Protein AF-A0A923TGG1-F1 (afdb_monomer)

Structure (mmCIF, N/CA/C/O backbone):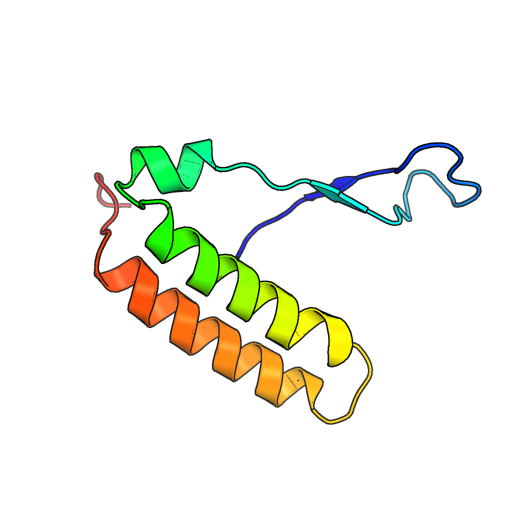
data_AF-A0A923TGG1-F1
#
_entry.id   AF-A0A923TGG1-F1
#
loop_
_atom_site.group_PDB
_atom_site.id
_atom_site.type_symbol
_atom_site.label_atom_id
_atom_site.label_alt_id
_atom_site.label_comp_id
_atom_site.label_asym_id
_atom_site.label_entity_id
_atom_site.label_seq_id
_atom_site.pdbx_PDB_ins_code
_atom_site.Cartn_x
_atom_site.Cartn_y
_atom_site.Cartn_z
_atom_site.occupancy
_atom_site.B_iso_or_equiv
_atom_site.auth_seq_id
_atom_site.auth_comp_id
_atom_site.auth_asym_id
_atom_site.auth_atom_id
_atom_site.pdbx_PDB_model_num
ATOM 1 N N . ILE A 1 1 ? -1.427 5.129 -2.234 1.00 94.19 1 ILE A N 1
ATOM 2 C CA . ILE A 1 1 ? -0.656 4.270 -1.302 1.00 94.19 1 ILE A CA 1
ATOM 3 C C . ILE A 1 1 ? 0.714 4.901 -1.149 1.00 94.19 1 ILE A C 1
ATOM 5 O O . ILE A 1 1 ? 1.321 5.219 -2.163 1.00 94.19 1 ILE A O 1
ATOM 9 N N . THR A 1 2 ? 1.165 5.132 0.081 1.00 95.38 2 THR A N 1
ATOM 10 C CA . THR A 1 2 ? 2.434 5.822 0.351 1.00 95.38 2 THR A CA 1
ATOM 11 C C . THR A 1 2 ? 3.391 4.850 1.018 1.00 95.38 2 THR A C 1
ATOM 13 O O . THR A 1 2 ? 3.052 4.291 2.056 1.00 95.38 2 THR A O 1
ATOM 16 N N . LEU A 1 3 ? 4.564 4.646 0.417 1.00 94.50 3 LEU A N 1
ATOM 17 C CA . LEU A 1 3 ? 5.584 3.687 0.853 1.00 94.50 3 LEU A CA 1
ATOM 18 C C . LEU A 1 3 ? 6.973 4.332 0.817 1.00 94.50 3 LEU A C 1
ATOM 20 O O . LEU A 1 3 ? 7.156 5.420 0.270 1.00 94.50 3 LEU A O 1
ATOM 24 N N . ASN A 1 4 ? 7.965 3.642 1.378 1.00 93.75 4 ASN A N 1
ATOM 25 C CA . ASN A 1 4 ? 9.361 4.069 1.370 1.00 93.75 4 ASN A CA 1
ATOM 26 C C . ASN A 1 4 ? 10.246 3.021 0.680 1.00 93.75 4 ASN A C 1
ATOM 28 O O . ASN A 1 4 ? 10.095 1.824 0.930 1.00 93.75 4 ASN A O 1
ATOM 32 N N . LYS A 1 5 ? 11.180 3.480 -0.162 1.00 92.25 5 LYS A N 1
ATOM 33 C CA . LYS A 1 5 ? 12.230 2.630 -0.739 1.00 92.25 5 LYS A CA 1
ATOM 34 C C . LYS A 1 5 ? 13.204 2.193 0.357 1.00 92.25 5 LYS A C 1
ATOM 36 O O . LYS A 1 5 ? 13.634 3.025 1.151 1.00 92.25 5 LYS A O 1
ATOM 41 N N . ASN A 1 6 ? 13.560 0.916 0.397 1.00 92.69 6 ASN A N 1
ATOM 42 C CA . ASN A 1 6 ? 14.412 0.350 1.441 1.00 92.69 6 ASN A CA 1
ATOM 43 C C . ASN A 1 6 ? 15.373 -0.678 0.840 1.00 92.69 6 ASN A C 1
ATOM 45 O O . ASN A 1 6 ? 14.981 -1.459 -0.025 1.00 92.69 6 ASN A O 1
ATOM 49 N N . THR A 1 7 ? 16.629 -0.679 1.281 1.00 92.69 7 THR A N 1
ATOM 50 C CA . THR A 1 7 ? 17.599 -1.696 0.860 1.00 92.69 7 THR A CA 1
ATOM 51 C C . THR A 1 7 ? 17.161 -3.077 1.341 1.00 92.69 7 THR A C 1
ATOM 53 O O . THR A 1 7 ? 16.461 -3.211 2.351 1.00 92.69 7 THR A O 1
ATOM 56 N N . VAL A 1 8 ? 17.561 -4.103 0.599 1.00 91.88 8 VAL A N 1
ATOM 57 C CA . VAL A 1 8 ? 17.361 -5.510 0.968 1.00 91.88 8 VAL A CA 1
ATOM 58 C C . VAL A 1 8 ? 18.714 -6.151 1.305 1.00 91.88 8 VAL A C 1
ATOM 60 O O . VAL A 1 8 ? 19.754 -5.592 0.944 1.00 91.88 8 VAL A O 1
ATOM 63 N N . PRO A 1 9 ? 18.752 -7.289 2.020 1.00 92.94 9 PRO A N 1
ATOM 64 C CA . PRO A 1 9 ? 20.008 -7.983 2.291 1.00 92.94 9 PRO A CA 1
ATOM 65 C C . PRO A 1 9 ? 20.804 -8.271 1.009 1.00 92.94 9 PRO A C 1
ATOM 67 O O . PRO A 1 9 ? 20.225 -8.649 -0.007 1.00 92.94 9 PRO A O 1
ATOM 70 N N . TYR A 1 10 ? 22.130 -8.112 1.081 1.00 91.50 10 TYR A N 1
ATOM 71 C CA . TYR A 1 10 ? 23.080 -8.366 -0.018 1.00 91.50 10 TYR A CA 1
ATOM 72 C C . TYR A 1 10 ? 22.911 -7.475 -1.267 1.00 91.50 10 TYR A C 1
ATOM 74 O O . TYR A 1 10 ? 23.379 -7.823 -2.349 1.00 91.50 10 TYR A O 1
ATOM 82 N N . GLU A 1 11 ? 22.275 -6.310 -1.122 1.00 90.50 11 GLU A N 1
ATOM 83 C CA . GLU A 1 11 ? 22.172 -5.290 -2.169 1.00 90.50 1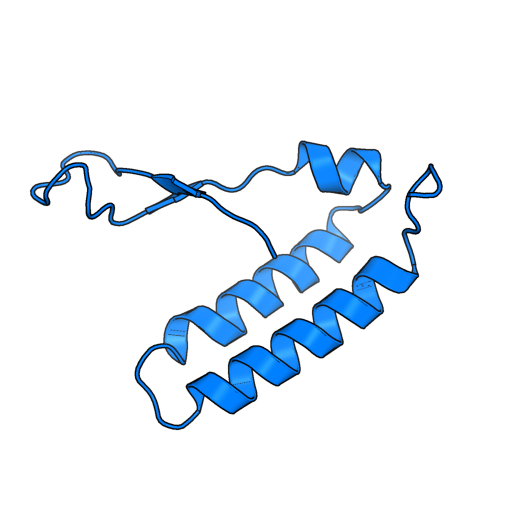1 GLU A CA 1
ATOM 84 C C . GLU A 1 11 ? 23.563 -4.847 -2.664 1.00 90.50 11 GLU A C 1
ATOM 86 O O . GLU A 1 11 ? 24.394 -4.379 -1.888 1.00 90.50 11 GLU A O 1
ATOM 91 N N . THR A 1 12 ? 23.803 -4.955 -3.972 1.00 90.62 12 THR A N 1
ATOM 92 C CA . THR A 1 12 ? 25.032 -4.470 -4.631 1.00 90.62 12 THR A CA 1
ATOM 93 C C . THR A 1 12 ? 24.868 -3.080 -5.246 1.00 90.62 12 THR A C 1
ATOM 95 O O . THR A 1 12 ? 25.843 -2.462 -5.675 1.00 90.62 12 THR A O 1
ATOM 98 N N . ARG A 1 13 ? 23.628 -2.578 -5.304 1.00 88.38 13 ARG A N 1
ATOM 99 C CA . ARG A 1 13 ? 23.289 -1.253 -5.824 1.00 88.38 13 ARG A CA 1
ATOM 100 C C . ARG A 1 13 ? 23.656 -0.146 -4.841 1.00 88.38 13 ARG A C 1
ATOM 102 O O . ARG A 1 13 ? 23.819 -0.361 -3.644 1.00 88.38 13 ARG A O 1
ATOM 109 N N . SER A 1 14 ? 23.743 1.075 -5.367 1.00 87.25 14 SER A N 1
ATOM 110 C CA . SER A 1 14 ? 23.952 2.279 -4.560 1.00 87.25 14 SER A CA 1
ATOM 111 C C . SER A 1 14 ? 22.877 2.418 -3.466 1.00 87.25 14 SER A C 1
ATOM 113 O O . SER A 1 14 ? 21.701 2.187 -3.757 1.00 87.25 14 SER A O 1
ATOM 115 N N . PRO A 1 15 ? 23.217 2.909 -2.256 1.00 77.31 15 PRO A N 1
ATOM 116 C CA . PRO A 1 15 ? 22.242 3.204 -1.199 1.00 77.31 15 PRO A CA 1
ATOM 117 C C . PRO A 1 15 ? 21.108 4.148 -1.631 1.00 77.31 15 PRO A C 1
ATOM 119 O O . PRO A 1 15 ? 20.022 4.137 -1.053 1.00 77.31 15 PRO A O 1
ATOM 122 N N . PHE A 1 16 ? 21.333 4.960 -2.669 1.00 83.38 16 PHE A N 1
ATOM 123 C CA . PHE A 1 16 ? 20.319 5.861 -3.219 1.00 83.38 16 PHE A CA 1
ATOM 124 C C . PHE A 1 16 ? 19.328 5.167 -4.173 1.00 83.38 16 PHE A C 1
ATOM 126 O O . PHE A 1 16 ? 18.260 5.726 -4.454 1.00 83.38 16 PHE A O 1
ATOM 133 N N . GLN A 1 17 ? 19.642 3.950 -4.628 1.00 86.25 17 GLN A N 1
ATOM 134 C CA . GLN A 1 17 ? 18.882 3.132 -5.577 1.00 86.25 17 GLN A CA 1
ATOM 135 C C . GLN A 1 17 ? 18.530 1.771 -4.956 1.00 86.25 17 GLN A C 1
ATOM 137 O O . GLN A 1 17 ? 19.079 0.734 -5.320 1.00 86.25 17 GLN A O 1
ATOM 142 N N . ALA A 1 18 ? 17.607 1.787 -3.999 1.00 89.94 18 ALA A N 1
ATOM 143 C CA . ALA A 1 18 ? 17.194 0.589 -3.281 1.00 89.94 18 ALA A CA 1
ATOM 144 C C . ALA A 1 18 ? 16.307 -0.356 -4.120 1.00 89.94 18 ALA A C 1
ATOM 146 O O . ALA A 1 18 ? 15.482 0.107 -4.911 1.00 89.94 18 ALA A O 1
ATOM 147 N N . SER A 1 19 ? 16.439 -1.670 -3.896 1.00 91.75 19 SER A N 1
ATOM 148 C CA . SER A 1 19 ? 15.601 -2.716 -4.510 1.00 91.75 19 SER A CA 1
ATOM 149 C C . SER A 1 19 ? 14.228 -2.900 -3.889 1.00 91.75 19 SER A C 1
ATOM 151 O O . SER A 1 19 ? 13.336 -3.435 -4.541 1.00 91.75 19 SER A O 1
ATOM 153 N N . GLY A 1 20 ? 14.090 -2.583 -2.605 1.00 92.69 20 GLY A N 1
ATOM 154 C CA . GLY A 1 20 ? 12.945 -2.986 -1.806 1.00 92.69 20 GLY A CA 1
ATOM 155 C C . GLY A 1 20 ? 11.997 -1.841 -1.492 1.00 92.69 20 GLY A C 1
ATOM 156 O O . GLY A 1 20 ? 12.311 -0.656 -1.635 1.00 92.69 20 GLY A O 1
ATOM 157 N N . ILE A 1 21 ? 10.835 -2.229 -0.981 1.00 94.50 21 ILE A N 1
ATOM 158 C CA . ILE A 1 21 ? 9.833 -1.338 -0.405 1.00 94.50 21 ILE A CA 1
ATOM 159 C C . ILE A 1 21 ? 9.547 -1.780 1.027 1.00 94.50 21 ILE A C 1
ATOM 161 O O . ILE A 1 21 ? 9.427 -2.971 1.309 1.00 94.50 21 ILE A O 1
ATOM 165 N N . ARG A 1 22 ? 9.437 -0.817 1.942 1.00 95.62 22 ARG A N 1
ATOM 166 C CA . ARG A 1 22 ? 8.996 -1.070 3.315 1.00 95.62 22 ARG A CA 1
ATOM 167 C C . ARG A 1 22 ? 7.522 -0.721 3.445 1.00 95.62 22 ARG A C 1
ATOM 169 O O . ARG A 1 22 ? 7.115 0.392 3.107 1.00 95.62 22 ARG A O 1
ATOM 176 N N . LEU A 1 23 ? 6.753 -1.665 3.975 1.00 96.00 23 LEU A N 1
ATOM 177 C CA . LEU A 1 23 ? 5.332 -1.514 4.261 1.00 96.00 23 LEU A CA 1
ATOM 178 C C . LEU A 1 23 ? 5.095 -1.606 5.768 1.00 96.00 23 LEU A C 1
ATOM 180 O O . LEU A 1 23 ? 5.841 -2.273 6.484 1.00 96.00 23 LEU A O 1
ATOM 184 N N . GLY A 1 24 ? 4.054 -0.930 6.242 1.00 95.19 24 GLY A N 1
ATOM 185 C CA . GLY A 1 24 ? 3.627 -0.987 7.632 1.00 95.19 24 GLY A CA 1
ATOM 186 C C . GLY A 1 24 ? 2.129 -0.745 7.743 1.00 95.19 24 GLY A C 1
ATOM 187 O O . GLY A 1 24 ? 1.571 0.085 7.029 1.00 95.19 24 GLY A O 1
ATOM 188 N N . THR A 1 25 ? 1.489 -1.469 8.654 1.00 96.62 25 THR A N 1
ATOM 189 C CA . THR A 1 25 ? 0.055 -1.382 8.940 1.00 96.62 25 THR A CA 1
ATOM 190 C C . THR A 1 25 ? -0.377 -0.317 9.968 1.00 96.62 25 THR A C 1
ATOM 192 O O . THR A 1 25 ? -1.547 0.052 9.904 1.00 96.62 25 THR A O 1
ATOM 195 N N . PRO A 1 26 ? 0.473 0.263 10.856 1.00 95.56 26 PRO A N 1
ATOM 196 C CA . PRO A 1 26 ? -0.010 1.132 11.941 1.00 95.56 26 PRO A CA 1
ATOM 197 C C . PRO A 1 26 ? -0.924 2.288 11.514 1.00 95.56 26 PRO A C 1
ATOM 199 O O . PRO A 1 26 ? -1.921 2.568 12.176 1.00 95.56 26 PRO A O 1
ATOM 202 N N . ALA A 1 27 ? -0.616 2.957 10.398 1.00 93.31 27 ALA A N 1
ATOM 203 C CA . ALA A 1 27 ? -1.396 4.103 9.926 1.00 93.31 27 ALA A CA 1
ATOM 204 C C . ALA A 1 27 ? -2.812 3.717 9.469 1.00 93.31 27 ALA A C 1
ATOM 206 O O . ALA A 1 27 ? -3.748 4.495 9.632 1.00 93.31 27 ALA A O 1
ATOM 207 N N . VAL A 1 28 ? -2.970 2.527 8.887 1.00 95.06 28 VAL A N 1
ATOM 208 C CA . VAL A 1 28 ? -4.257 2.041 8.381 1.00 95.06 28 VAL A CA 1
ATOM 209 C C . VAL A 1 28 ? -5.050 1.306 9.460 1.00 95.06 28 VAL A C 1
ATOM 211 O O . VAL A 1 28 ? -6.255 1.512 9.560 1.00 95.06 28 VAL A O 1
ATOM 214 N N . THR A 1 29 ? -4.396 0.550 10.343 1.00 95.31 29 THR A N 1
ATOM 215 C CA . THR A 1 29 ? -5.078 -0.121 11.462 1.00 95.31 29 THR A CA 1
ATOM 216 C C . THR A 1 29 ? -5.595 0.878 12.494 1.00 95.31 29 THR A C 1
ATOM 218 O O . THR A 1 29 ? -6.711 0.727 12.977 1.00 95.31 29 THR A O 1
ATOM 221 N N . THR A 1 30 ? -4.868 1.974 12.753 1.00 94.00 30 THR A N 1
ATOM 222 C CA . THR A 1 30 ? -5.364 3.082 13.600 1.00 94.00 30 THR A CA 1
ATOM 223 C C . THR A 1 30 ? -6.606 3.757 13.000 1.00 94.00 30 THR A C 1
ATOM 225 O O . THR A 1 30 ? -7.413 4.328 13.726 1.00 94.00 30 THR A O 1
ATOM 228 N N . ARG A 1 31 ? -6.793 3.671 11.675 1.00 93.44 31 ARG A N 1
ATOM 229 C CA . ARG A 1 31 ? -7.986 4.165 10.966 1.00 93.44 31 ARG A CA 1
ATOM 230 C C . ARG A 1 31 ? -9.121 3.138 10.893 1.00 93.44 31 ARG A C 1
ATOM 232 O O . ARG A 1 31 ? -10.152 3.452 10.311 1.00 93.44 31 ARG A O 1
ATOM 239 N N . GLY A 1 32 ? -8.950 1.949 11.472 1.00 94.81 32 GLY A N 1
ATOM 240 C CA . GLY A 1 32 ? -9.982 0.913 11.549 1.00 94.81 32 GLY A CA 1
ATOM 241 C C . GLY A 1 32 ? -9.983 -0.105 10.409 1.00 94.81 32 GLY A C 1
ATOM 242 O O . GLY A 1 32 ? -10.931 -0.878 10.320 1.00 94.81 32 GLY A O 1
ATOM 243 N N . LEU A 1 33 ? -8.958 -0.126 9.547 1.00 97.19 33 LEU A N 1
ATOM 244 C CA . LEU A 1 33 ? -8.845 -1.161 8.515 1.00 97.19 33 LEU A CA 1
ATOM 245 C C . LEU A 1 33 ? -8.532 -2.522 9.148 1.00 97.19 33 LEU A C 1
ATOM 247 O O . LEU A 1 33 ? -7.694 -2.613 10.051 1.00 97.19 33 LEU A O 1
ATOM 251 N N . LEU A 1 34 ? -9.171 -3.565 8.621 1.00 97.00 34 LEU A N 1
ATOM 252 C CA . LEU A 1 34 ? -9.012 -4.955 9.049 1.00 97.00 34 LEU A CA 1
ATOM 253 C C . LEU A 1 34 ? -8.227 -5.772 8.014 1.00 97.00 34 LEU A C 1
ATOM 255 O O . LEU A 1 34 ? -7.849 -5.273 6.955 1.00 97.00 34 LEU A O 1
ATOM 259 N N . GLU A 1 35 ? -7.990 -7.049 8.309 1.00 96.25 35 GLU A N 1
ATOM 260 C CA . GLU A 1 35 ? -7.238 -7.980 7.465 1.00 96.25 35 GLU A CA 1
ATOM 261 C C . GLU A 1 35 ? -7.809 -8.051 6.043 1.00 96.25 35 GLU A C 1
ATOM 263 O O . GLU A 1 35 ? -7.061 -7.953 5.076 1.00 96.25 35 GLU A O 1
ATOM 268 N N . THR A 1 36 ? -9.136 -8.114 5.912 1.00 95.12 36 THR A N 1
ATOM 269 C CA . THR A 1 36 ? -9.808 -8.150 4.598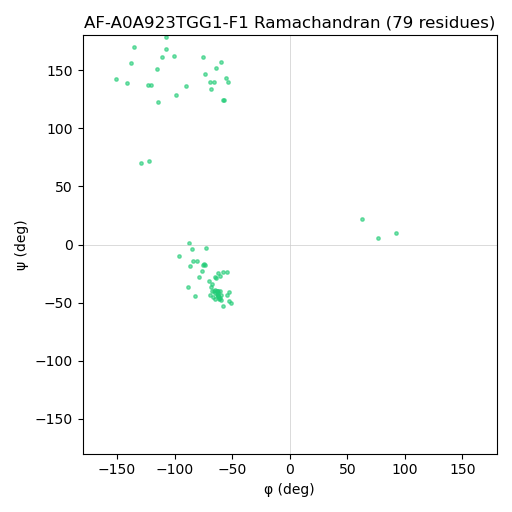 1.00 95.12 36 THR A CA 1
ATOM 270 C C . THR A 1 36 ? -9.613 -6.873 3.774 1.00 95.12 36 THR A C 1
ATOM 272 O O . THR A 1 36 ? -9.596 -6.928 2.547 1.00 95.12 36 THR A O 1
ATOM 275 N N . ASP A 1 37 ? -9.407 -5.717 4.415 1.00 97.12 37 ASP A N 1
ATOM 276 C CA . ASP A 1 37 ? -9.091 -4.474 3.707 1.00 97.12 37 ASP A CA 1
ATOM 277 C C . ASP A 1 37 ? -7.622 -4.454 3.230 1.00 97.12 37 ASP A C 1
ATOM 279 O O . ASP A 1 37 ? -7.288 -3.751 2.273 1.00 97.12 37 ASP A O 1
ATOM 283 N N . MET A 1 38 ? -6.731 -5.234 3.863 1.00 97.50 38 MET A N 1
ATOM 284 C CA . MET A 1 38 ? -5.327 -5.344 3.445 1.00 97.50 38 MET A CA 1
ATOM 285 C C . MET A 1 38 ? -5.179 -6.085 2.118 1.00 97.50 38 MET A C 1
ATOM 287 O O . MET A 1 38 ? -4.289 -5.734 1.341 1.00 97.50 38 MET A O 1
ATOM 291 N N . ASP A 1 39 ? -6.060 -7.043 1.822 1.00 97.38 39 ASP A N 1
ATOM 292 C CA . ASP A 1 39 ? -6.081 -7.740 0.531 1.00 97.38 39 ASP A CA 1
ATOM 293 C C . ASP A 1 39 ? -6.322 -6.759 -0.624 1.00 97.38 39 ASP A C 1
ATOM 295 O O . ASP A 1 39 ? -5.655 -6.823 -1.658 1.00 97.38 39 ASP A O 1
ATOM 299 N N . GLU A 1 40 ? -7.207 -5.780 -0.426 1.00 97.69 40 GLU A N 1
ATOM 300 C CA . GLU A 1 40 ? -7.477 -4.734 -1.416 1.00 97.69 40 GLU A CA 1
ATOM 301 C C . GLU A 1 40 ? -6.266 -3.807 -1.611 1.00 97.69 40 GLU A C 1
ATOM 303 O O . GLU A 1 40 ? -5.914 -3.451 -2.741 1.00 97.69 40 GLU A O 1
ATOM 308 N N . ILE A 1 41 ? -5.572 -3.452 -0.523 1.00 97.50 41 ILE A N 1
ATOM 309 C CA . ILE A 1 41 ? -4.322 -2.680 -0.587 1.00 97.50 41 ILE A CA 1
ATOM 310 C C . ILE A 1 41 ? -3.244 -3.472 -1.341 1.00 97.50 41 ILE A C 1
ATOM 312 O O . ILE A 1 41 ? -2.567 -2.910 -2.208 1.00 97.50 41 ILE A O 1
ATOM 316 N N . ALA A 1 42 ? -3.095 -4.767 -1.051 1.00 97.50 42 ALA A N 1
ATOM 317 C CA . ALA A 1 42 ? -2.149 -5.649 -1.725 1.00 97.50 42 ALA A CA 1
ATOM 318 C C . ALA A 1 42 ? -2.475 -5.791 -3.219 1.00 97.50 42 ALA A C 1
ATOM 320 O O . ALA A 1 42 ? -1.575 -5.678 -4.053 1.00 97.50 42 ALA A O 1
ATOM 321 N N . ALA A 1 43 ? -3.754 -5.940 -3.574 1.00 98.12 43 ALA A N 1
ATOM 322 C CA . ALA A 1 43 ? -4.210 -5.990 -4.959 1.00 98.12 43 ALA A CA 1
ATOM 323 C C . ALA A 1 43 ? -3.912 -4.686 -5.714 1.00 98.12 43 ALA A C 1
ATOM 325 O O . ALA A 1 43 ? -3.478 -4.730 -6.863 1.00 98.12 43 ALA A O 1
ATOM 326 N N . CYS A 1 44 ? -4.076 -3.523 -5.074 1.00 98.19 44 CYS A N 1
ATOM 327 C CA . CYS 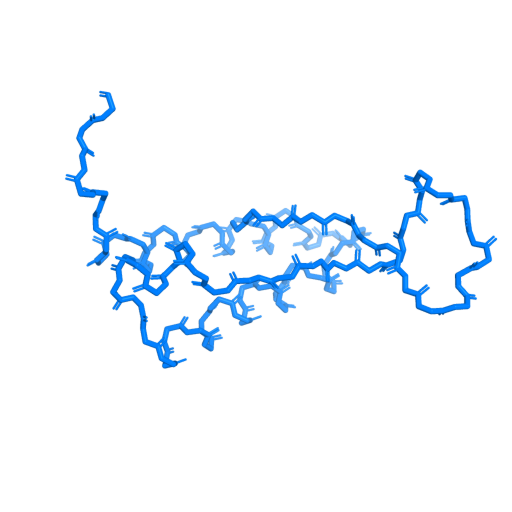A 1 44 ? -3.706 -2.236 -5.669 1.00 98.19 44 CYS A CA 1
ATOM 328 C C . CYS A 1 44 ? -2.192 -2.115 -5.909 1.00 98.19 44 CYS A C 1
ATOM 330 O O . CYS A 1 44 ? -1.776 -1.587 -6.938 1.00 98.19 44 CYS A O 1
ATOM 332 N N . ILE A 1 45 ? -1.358 -2.613 -4.988 1.00 97.75 45 ILE A N 1
ATOM 333 C CA . ILE A 1 45 ? 0.103 -2.655 -5.175 1.00 97.75 45 ILE A CA 1
ATOM 334 C C . ILE A 1 45 ? 0.457 -3.593 -6.335 1.00 97.75 45 ILE A C 1
ATOM 336 O O . ILE A 1 45 ? 1.227 -3.218 -7.220 1.00 97.75 45 ILE A O 1
ATOM 340 N N . HIS A 1 46 ? -0.134 -4.788 -6.354 1.00 97.44 46 HIS A N 1
ATOM 341 C CA . HIS A 1 46 ? 0.088 -5.785 -7.397 1.00 97.44 46 HIS A CA 1
ATOM 342 C C . HIS A 1 46 ? -0.395 -5.323 -8.775 1.00 97.44 46 HIS A C 1
ATOM 344 O O . HIS A 1 46 ? 0.191 -5.718 -9.770 1.00 97.44 46 HIS A O 1
ATOM 350 N N . LEU A 1 47 ? -1.414 -4.465 -8.849 1.00 97.88 47 LEU A N 1
ATOM 351 C CA . LEU A 1 47 ? -1.877 -3.879 -10.106 1.00 97.88 47 LEU A CA 1
ATOM 352 C C . LEU A 1 47 ? -0.828 -2.945 -10.729 1.00 97.88 47 LEU A C 1
ATOM 354 O O . LEU A 1 47 ? -0.648 -2.943 -11.941 1.00 97.88 47 LEU A O 1
ATOM 358 N N . VAL A 1 48 ? -0.138 -2.152 -9.904 1.00 97.94 48 VAL A N 1
ATOM 359 C CA . VAL A 1 48 ? 0.808 -1.132 -10.384 1.00 97.94 48 VAL A CA 1
ATOM 360 C C . VAL A 1 48 ? 2.172 -1.730 -10.714 1.00 97.94 48 VAL A C 1
ATOM 362 O O . VAL A 1 48 ? 2.735 -1.401 -11.751 1.00 97.94 48 VAL A O 1
ATOM 365 N N . LEU A 1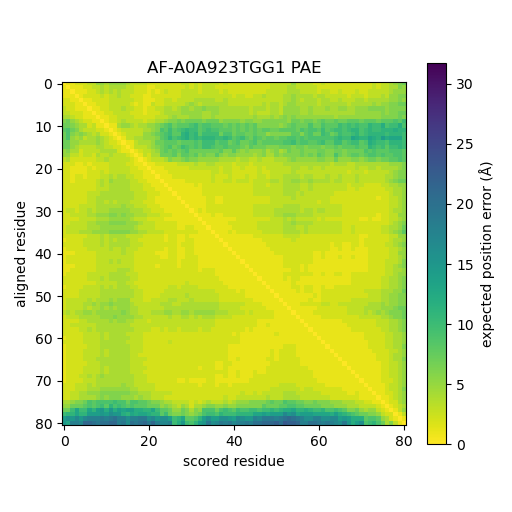 49 ? 2.709 -2.614 -9.864 1.00 96.44 49 LEU A N 1
ATOM 366 C CA . LEU A 1 49 ? 4.071 -3.150 -10.012 1.00 96.44 49 LEU A CA 1
ATOM 367 C C . LEU A 1 49 ? 4.411 -3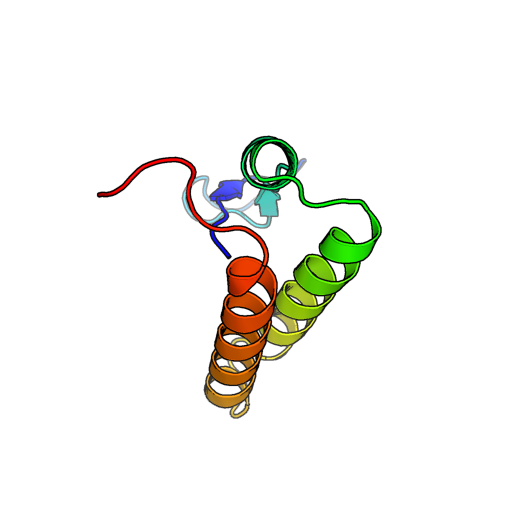.728 -11.406 1.00 96.44 49 LEU A C 1
ATOM 369 O O . LEU A 1 49 ? 5.451 -3.344 -11.939 1.00 96.44 49 LEU A O 1
ATOM 373 N N . PRO A 1 50 ? 3.601 -4.616 -12.018 1.00 97.50 50 PRO A N 1
ATOM 374 C CA . PRO A 1 50 ? 3.902 -5.187 -13.331 1.00 97.50 50 PRO A CA 1
ATOM 375 C C . PRO A 1 50 ? 3.665 -4.203 -14.482 1.00 97.50 50 PRO A C 1
ATOM 377 O O . PRO A 1 50 ? 4.165 -4.431 -15.578 1.00 97.50 50 PRO A O 1
ATOM 380 N N . ALA A 1 51 ? 2.913 -3.124 -14.249 1.00 98.00 51 ALA A N 1
ATOM 381 C CA . ALA A 1 51 ? 2.596 -2.135 -15.270 1.00 98.00 51 ALA A CA 1
ATOM 382 C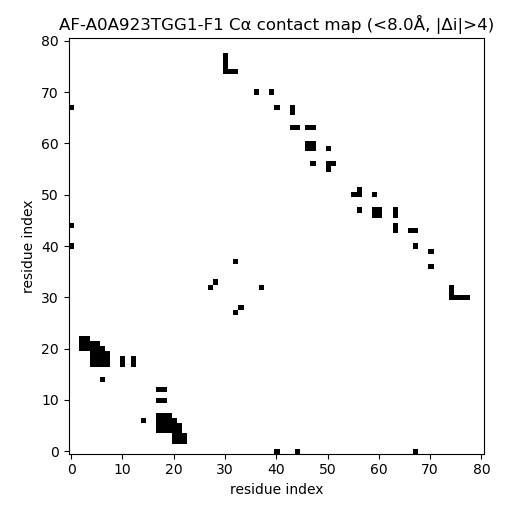 C . ALA A 1 51 ? 3.699 -1.075 -15.439 1.00 98.00 51 ALA A C 1
ATOM 384 O O . ALA A 1 51 ? 3.690 -0.355 -16.435 1.00 98.00 51 ALA A O 1
ATOM 385 N N . ILE A 1 52 ? 4.650 -0.973 -14.502 1.00 96.44 52 ILE A N 1
ATOM 386 C CA . ILE A 1 52 ? 5.741 0.014 -14.545 1.00 96.44 52 ILE A CA 1
ATOM 387 C C . ILE A 1 52 ? 6.552 -0.141 -15.840 1.00 96.44 52 ILE A C 1
ATOM 389 O O . ILE A 1 52 ? 7.089 -1.211 -16.123 1.00 96.44 52 ILE A O 1
ATOM 393 N N . GLY A 1 53 ? 6.676 0.942 -16.611 1.00 97.06 53 GLY A N 1
ATOM 394 C CA . GLY A 1 53 ? 7.405 0.974 -17.880 1.00 97.06 53 GLY A CA 1
ATOM 395 C C . GLY A 1 53 ? 6.664 0.334 -19.058 1.00 97.06 53 GLY A C 1
ATOM 396 O O . GLY A 1 53 ? 7.235 0.217 -20.142 1.00 97.06 53 GLY A O 1
ATOM 397 N N . THR A 1 54 ? 5.409 -0.078 -18.868 1.00 98.00 54 THR A N 1
ATOM 398 C CA . THR A 1 54 ? 4.549 -0.621 -19.927 1.00 98.00 54 THR A CA 1
ATOM 399 C C . THR A 1 54 ? 3.570 0.448 -20.435 1.00 98.00 54 THR A C 1
ATOM 401 O O . THR A 1 54 ? 3.317 1.430 -19.732 1.00 98.00 54 THR A O 1
ATOM 404 N N . PRO A 1 55 ? 2.955 0.275 -21.621 1.00 98.25 55 PRO A N 1
ATOM 405 C CA . PRO A 1 55 ? 1.893 1.171 -22.092 1.00 98.25 55 PRO A CA 1
ATOM 406 C C . PRO A 1 55 ? 0.690 1.268 -21.138 1.00 98.25 55 PRO A C 1
ATOM 408 O O . PRO A 1 55 ? -0.012 2.278 -21.135 1.00 98.25 55 PRO A O 1
ATOM 411 N N . ASP A 1 56 ? 0.482 0.245 -20.305 1.00 97.44 56 ASP A N 1
ATOM 412 C CA . ASP A 1 56 ? -0.647 0.150 -19.380 1.00 97.44 56 ASP A CA 1
ATOM 413 C C . ASP A 1 56 ? -0.403 0.882 -18.049 1.00 97.44 56 ASP A C 1
ATOM 415 O O . ASP A 1 56 ? -1.313 0.962 -17.221 1.00 97.44 56 ASP A O 1
ATOM 419 N N . GLU A 1 57 ? 0.790 1.455 -17.824 1.00 98.19 57 GLU A N 1
ATOM 420 C CA . GLU A 1 57 ? 1.162 2.102 -16.556 1.00 98.19 57 GLU A CA 1
ATOM 421 C C . GLU A 1 57 ? 0.141 3.161 -16.120 1.00 98.19 57 GLU A C 1
ATOM 423 O O . GLU A 1 57 ? -0.332 3.157 -14.981 1.00 98.19 57 GLU A O 1
ATOM 428 N N . ALA A 1 58 ? -0.244 4.049 -17.038 1.00 98.19 58 ALA A N 1
ATOM 429 C CA . ALA A 1 58 ? -1.188 5.123 -16.746 1.00 98.19 58 ALA A CA 1
ATOM 430 C C . ALA A 1 58 ? -2.574 4.581 -16.356 1.00 98.19 58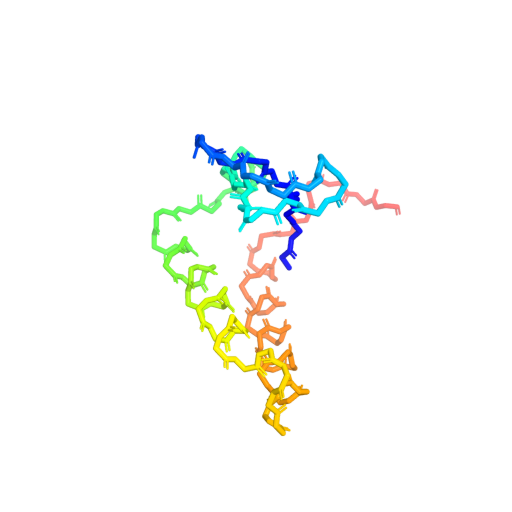 ALA A C 1
ATOM 432 O O . ALA A 1 58 ? -3.196 5.087 -15.419 1.00 98.19 58 ALA A O 1
ATOM 433 N N . ALA A 1 59 ? -3.036 3.527 -17.035 1.00 98.31 59 ALA A N 1
ATOM 434 C CA . ALA A 1 59 ? -4.320 2.894 -16.754 1.00 98.31 59 ALA A CA 1
ATOM 435 C C . ALA A 1 59 ? -4.303 2.158 -15.404 1.00 98.31 59 ALA A C 1
ATOM 437 O O . ALA A 1 59 ? -5.229 2.310 -14.605 1.00 98.31 59 ALA A O 1
ATOM 438 N N . ALA A 1 60 ? -3.228 1.421 -15.111 1.00 98.31 60 ALA A N 1
ATOM 439 C CA . ALA A 1 60 ? -3.039 0.733 -13.837 1.00 98.31 60 ALA A CA 1
ATOM 440 C C . ALA A 1 60 ? -2.977 1.716 -12.657 1.00 98.31 60 ALA A C 1
ATOM 442 O O . ALA A 1 60 ? -3.602 1.481 -11.618 1.00 98.31 60 ALA A O 1
ATOM 443 N N . LEU A 1 61 ? -2.276 2.845 -12.823 1.00 98.19 61 LEU A N 1
ATOM 444 C CA . LEU A 1 61 ? -2.215 3.909 -11.819 1.00 98.19 61 LEU A CA 1
ATOM 445 C C . LEU A 1 61 ? -3.590 4.520 -11.549 1.00 98.19 61 LEU A C 1
ATOM 447 O O . LEU A 1 61 ? -3.939 4.734 -10.387 1.00 98.19 61 LEU A O 1
ATOM 451 N N . GLU A 1 62 ? -4.373 4.800 -12.590 1.00 98.31 62 GLU A N 1
ATOM 452 C CA . GLU A 1 62 ? -5.704 5.383 -12.424 1.00 98.31 62 GLU A CA 1
ATOM 453 C C . GLU A 1 62 ? -6.672 4.410 -11.744 1.00 98.31 62 GLU A C 1
ATOM 455 O O . GLU A 1 62 ? -7.330 4.762 -10.762 1.00 98.31 62 GLU A O 1
ATOM 460 N N . ALA A 1 63 ? -6.679 3.147 -12.172 1.00 98.25 63 ALA A N 1
ATOM 461 C CA . ALA A 1 63 ? -7.476 2.104 -11.540 1.00 98.25 63 ALA A CA 1
ATOM 462 C C . ALA A 1 63 ? -7.107 1.914 -10.055 1.00 98.25 63 ALA A C 1
ATOM 464 O O . ALA A 1 63 ? -7.994 1.843 -9.201 1.00 98.25 63 ALA A O 1
ATOM 465 N N . ALA A 1 64 ? -5.813 1.899 -9.716 1.00 98.38 64 ALA A N 1
ATOM 466 C CA . ALA A 1 64 ? -5.362 1.808 -8.327 1.00 98.38 64 ALA A CA 1
ATOM 467 C C . ALA A 1 64 ? -5.800 3.023 -7.491 1.00 98.38 64 ALA A C 1
ATOM 469 O O . ALA A 1 64 ? -6.219 2.859 -6.344 1.00 98.38 64 ALA A O 1
ATOM 470 N N . LYS A 1 65 ? -5.744 4.246 -8.041 1.00 98.06 65 LYS A N 1
ATOM 471 C CA . LYS A 1 65 ? -6.210 5.457 -7.341 1.00 98.06 65 LYS A CA 1
ATOM 472 C C . LYS A 1 65 ? -7.698 5.388 -7.020 1.00 98.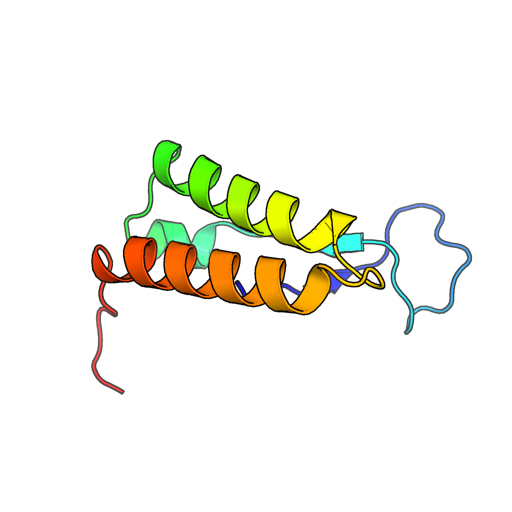06 65 LYS A C 1
ATOM 474 O O . LYS A 1 65 ? -8.069 5.667 -5.882 1.00 98.06 65 LYS A O 1
ATOM 479 N N . LEU A 1 66 ? -8.525 4.996 -7.988 1.00 98.31 66 LEU A N 1
ATOM 480 C CA . LEU A 1 66 ? -9.974 4.877 -7.806 1.00 98.31 66 LEU A CA 1
ATOM 481 C C . LEU A 1 66 ? -10.321 3.840 -6.733 1.00 98.31 66 LEU A C 1
ATOM 483 O O . LEU A 1 66 ? -11.105 4.130 -5.829 1.00 98.31 66 LEU A O 1
ATOM 487 N N . ARG A 1 67 ? -9.681 2.666 -6.779 1.00 98.25 67 ARG A N 1
ATOM 488 C CA . ARG A 1 67 ? -9.860 1.600 -5.782 1.00 98.25 67 ARG A CA 1
ATOM 489 C C . ARG A 1 67 ? -9.467 2.050 -4.375 1.00 98.25 67 ARG A C 1
ATOM 491 O O . ARG A 1 67 ? -10.234 1.878 -3.431 1.00 98.25 67 ARG A O 1
ATOM 498 N N . VAL A 1 68 ? -8.318 2.714 -4.236 1.00 97.38 68 VAL A N 1
ATOM 499 C CA . VAL A 1 68 ? -7.857 3.256 -2.946 1.00 97.38 68 VAL A CA 1
ATOM 500 C C . VAL A 1 68 ? -8.787 4.357 -2.438 1.00 97.38 68 VAL A C 1
ATOM 502 O O . VAL A 1 68 ? -9.087 4.387 -1.247 1.00 97.38 68 VAL A O 1
ATOM 505 N N . ALA A 1 69 ? -9.261 5.257 -3.302 1.00 96.50 69 ALA A N 1
ATOM 506 C CA . ALA A 1 69 ? -10.201 6.305 -2.909 1.00 96.50 69 ALA A CA 1
ATOM 507 C C . ALA A 1 69 ? -11.526 5.710 -2.408 1.00 96.50 69 ALA A C 1
ATOM 509 O O . ALA A 1 69 ? -12.014 6.104 -1.348 1.00 96.50 69 ALA A O 1
ATOM 510 N N . ALA A 1 70 ? -12.060 4.712 -3.120 1.00 97.25 70 ALA A N 1
ATOM 511 C CA . ALA A 1 70 ? -13.253 3.981 -2.710 1.00 97.25 70 ALA A CA 1
ATOM 512 C C . ALA A 1 70 ? -13.055 3.286 -1.355 1.00 97.25 70 ALA A C 1
ATOM 514 O O . ALA A 1 70 ? -13.873 3.470 -0.454 1.00 97.25 70 ALA A O 1
ATOM 515 N N . LEU A 1 71 ? -11.943 2.567 -1.166 1.00 96.81 71 LEU A N 1
ATOM 516 C CA . LEU A 1 71 ? -11.610 1.933 0.110 1.00 96.81 71 LEU A CA 1
ATOM 517 C C . LEU A 1 71 ? -11.540 2.958 1.251 1.00 96.81 71 LEU A C 1
ATOM 519 O O . LEU A 1 71 ? -12.211 2.804 2.268 1.00 96.81 71 LEU A O 1
ATOM 523 N N . MET A 1 72 ? -10.761 4.028 1.077 1.00 95.31 72 MET A N 1
ATOM 524 C CA . MET A 1 72 ? -10.500 4.994 2.146 1.00 95.31 72 MET A CA 1
ATOM 525 C C . MET A 1 72 ? -11.691 5.905 2.457 1.00 95.31 72 MET A C 1
ATOM 527 O O . MET A 1 72 ? -11.727 6.476 3.546 1.00 95.31 72 MET A O 1
ATOM 531 N N . SER A 1 73 ? -12.683 6.008 1.565 1.00 95.06 73 SER A N 1
ATOM 532 C CA . SER A 1 73 ? -13.944 6.719 1.836 1.00 95.06 73 SER A CA 1
ATOM 533 C C . SER A 1 73 ? -14.725 6.128 3.018 1.00 95.06 73 SER A C 1
ATOM 535 O O . SER A 1 73 ? -15.426 6.856 3.717 1.00 95.06 73 SER A O 1
ATOM 537 N N . ARG A 1 74 ? -14.544 4.827 3.295 1.00 95.00 74 ARG A N 1
ATOM 538 C CA . ARG A 1 74 ? -15.133 4.118 4.444 1.00 95.00 74 ARG A CA 1
ATOM 539 C C . ARG A 1 74 ? -14.454 4.469 5.773 1.00 95.00 74 ARG A C 1
ATOM 541 O O . ARG A 1 74 ? -15.013 4.198 6.829 1.00 95.00 74 ARG A O 1
ATOM 548 N N . PHE A 1 75 ? -13.260 5.062 5.719 1.00 93.88 75 PHE A N 1
ATOM 549 C CA . PHE A 1 75 ? -12.388 5.309 6.868 1.00 93.88 75 PHE A CA 1
ATOM 550 C C . PHE A 1 75 ? -11.947 6.782 6.903 1.00 93.88 75 PHE A C 1
ATOM 552 O O . PHE A 1 75 ? -10.777 7.077 6.622 1.00 93.88 75 PHE A O 1
ATOM 559 N N . PRO A 1 76 ? -12.854 7.734 7.196 1.00 88.88 76 PRO A N 1
ATOM 560 C CA . PRO A 1 76 ? -12.529 9.159 7.204 1.00 88.88 76 PRO A CA 1
ATOM 561 C C . PRO A 1 76 ? -11.421 9.489 8.214 1.00 88.88 76 PRO A C 1
ATOM 563 O O . PRO A 1 76 ? -11.167 8.745 9.163 1.00 88.88 76 PRO A O 1
ATOM 566 N N . LEU A 1 77 ? -10.722 10.606 7.993 1.00 87.38 77 LEU A N 1
ATOM 567 C CA . LEU A 1 77 ? -9.719 11.067 8.949 1.00 87.38 77 LEU A CA 1
ATOM 568 C C . LEU A 1 77 ? -10.404 11.463 10.267 1.00 87.38 77 LEU A C 1
ATOM 570 O O . LEU A 1 77 ? -11.460 12.093 10.235 1.00 87.38 77 LEU A O 1
ATOM 574 N N . PRO A 1 78 ? -9.799 11.141 11.423 1.00 78.50 78 PRO A N 1
ATOM 575 C CA . PRO A 1 78 ? -10.363 11.486 12.727 1.00 78.50 78 PRO A CA 1
ATOM 576 C C . PRO A 1 78 ? -10.262 12.987 13.051 1.00 78.50 78 PRO A C 1
ATOM 578 O O . PRO A 1 78 ? -10.734 13.423 14.096 1.00 78.50 78 PRO A O 1
ATOM 581 N N . TYR A 1 79 ? -9.639 13.776 12.175 1.00 80.94 79 TYR A N 1
ATOM 582 C CA . TYR A 1 79 ? -9.490 15.220 12.294 1.00 80.94 79 TYR A CA 1
ATOM 583 C C . TYR A 1 79 ? -9.722 15.895 10.939 1.00 80.94 79 TYR A C 1
ATOM 585 O O . TYR A 1 79 ? -9.560 15.283 9.880 1.00 80.94 79 TYR A O 1
ATOM 593 N N . VAL A 1 80 ? -10.092 17.172 10.994 1.00 76.38 80 VAL A N 1
ATOM 594 C CA . VAL A 1 80 ? -10.198 18.055 9.828 1.00 76.38 80 VAL A CA 1
ATOM 595 C C . VAL A 1 80 ? -8.837 18.726 9.626 1.00 76.38 80 VAL A C 1
ATOM 597 O O . VAL A 1 80 ? -8.197 19.103 10.608 1.00 76.38 80 VAL A O 1
ATOM 600 N N . LEU A 1 81 ? -8.377 18.795 8.375 1.00 60.16 81 LEU A N 1
ATOM 601 C CA . LEU A 1 81 ? -7.144 19.490 7.986 1.00 60.16 81 LEU A CA 1
ATOM 602 C C . LEU A 1 81 ? -7.356 21.002 7.889 1.00 60.16 81 LEU A C 1
ATOM 604 O O . LEU A 1 81 ? -8.461 21.403 7.458 1.00 60.16 81 LEU A O 1
#

Mean predicted aligned error: 3.57 Å

Nearest PDB structures (foldseek):
  6uld-assembly1_A  TM=8.953E-01  e=9.442E-03  Mycobacterium tuberculosis
  7enc-assembly1_g  TM=3.225E-01  e=6.534E+00  Homo sapiens

pLDDT: mean 93.9, std 6.16, range [60.16, 98.38]

Secondary structure (DSSP, 8-state):
---EEE--TT--S-TTS-SEEE--SHHHHTTT--HHHHHHHHHHHHHHGGGTTSTTHHHHHHHHHHHHHHHHHTS--SS--

Foldseek 3Di:
DDWDADADPPDPDDRVDHPDIDDDCPVVVVLPDDPVLVVLVVVLVVLQVVCVPHPCNVVSPVVSVVSVVVSCVVRDDPDDD

Radius of gyration: 15.01 Å; Cα contacts (8 Å, |Δi|>4): 58; chains: 1; bounding box: 40×28×36 Å

Sequence (81 aa):
ITLNKNTVPYETRSPFQASGIRLGTPAVTTRGLLETDMDEIAACIHLVLPAIGTPDEAAALEAAKLRVAALMSRFPLPYVL

Solvent-accessible surface area (backbone atoms only — not comparable to full-atom values): 5087 Å² total; per-residue (Å²): 137,89,77,45,80,29,76,51,91,89,65,86,59,57,91,91,56,47,86,33,72,51,84,79,59,68,77,48,46,77,51,69,54,53,76,77,56,46,54,55,54,50,50,38,51,60,49,35,64,79,22,64,96,43,94,50,28,68,58,31,49,51,54,34,49,54,52,51,50,60,60,46,65,79,42,68,72,98,64,86,132